Protein AF-A0A9D1S1L1-F1 (afdb_monomer_lite)

Structure (mmCIF, N/CA/C/O backbone):
data_AF-A0A9D1S1L1-F1
#
_entry.id   AF-A0A9D1S1L1-F1
#
loop_
_atom_site.group_PDB
_atom_site.id
_atom_site.type_symbol
_atom_site.label_atom_id
_atom_site.label_alt_id
_atom_site.label_comp_id
_atom_site.label_asym_id
_atom_site.label_entity_id
_atom_site.label_seq_id
_atom_site.pdbx_PDB_ins_code
_atom_site.Cartn_x
_atom_site.Cartn_y
_atom_site.Cartn_z
_atom_site.occupancy
_atom_site.B_iso_or_equiv
_atom_site.auth_seq_id
_atom_site.auth_comp_id
_atom_site.auth_asym_id
_atom_site.auth_atom_id
_atom_site.pdbx_PDB_model_num
ATOM 1 N N . GLY A 1 1 ? 20.702 5.866 18.363 1.00 36.03 1 GLY A N 1
ATOM 2 C CA . GLY A 1 1 ? 19.559 6.123 17.472 1.00 36.03 1 GLY A CA 1
ATOM 3 C C . GLY A 1 1 ? 19.193 4.809 16.840 1.00 36.03 1 GLY A C 1
ATOM 4 O O . GLY A 1 1 ? 20.077 4.187 16.270 1.00 36.03 1 GLY A O 1
ATOM 5 N N . PHE A 1 2 ? 17.969 4.333 17.044 1.00 31.28 2 PHE A N 1
ATOM 6 C CA . PHE A 1 2 ? 17.536 3.060 16.479 1.00 31.28 2 PHE A CA 1
ATOM 7 C C . PHE A 1 2 ? 17.442 3.214 14.963 1.00 31.28 2 PHE A C 1
ATOM 9 O O . PHE A 1 2 ? 16.679 4.035 14.458 1.00 31.28 2 PHE A O 1
ATOM 16 N N . LEU A 1 3 ? 18.288 2.476 14.250 1.00 39.28 3 LEU A N 1
ATOM 17 C CA . LEU A 1 3 ? 18.165 2.300 12.813 1.00 39.28 3 LEU A CA 1
ATOM 18 C C . LEU A 1 3 ? 16.763 1.719 12.552 1.00 39.28 3 LEU A C 1
ATOM 20 O O . LEU A 1 3 ? 16.352 0.787 13.244 1.00 39.28 3 LEU A O 1
ATOM 24 N N . LYS A 1 4 ? 16.011 2.278 11.594 1.00 47.41 4 LYS A N 1
ATOM 25 C CA . LYS A 1 4 ? 14.713 1.743 11.135 1.00 47.41 4 LYS A CA 1
ATOM 26 C C . LYS A 1 4 ? 14.939 0.452 10.317 1.00 47.41 4 LYS A C 1
ATOM 28 O O . LYS A 1 4 ? 14.603 0.389 9.139 1.00 47.41 4 LYS A O 1
ATOM 33 N N . THR A 1 5 ? 15.572 -0.555 10.916 1.00 51.59 5 THR A N 1
ATOM 34 C CA . THR A 1 5 ? 15.960 -1.832 10.280 1.00 51.59 5 THR A CA 1
ATOM 35 C C . THR A 1 5 ? 14.773 -2.758 10.030 1.00 51.59 5 THR A C 1
ATOM 37 O O . THR A 1 5 ? 14.900 -3.753 9.325 1.00 51.59 5 THR A O 1
ATOM 40 N N . ASP A 1 6 ? 13.599 -2.402 10.555 1.00 66.88 6 ASP A N 1
ATOM 41 C CA . ASP A 1 6 ? 12.330 -3.040 10.240 1.00 66.88 6 ASP A CA 1
ATOM 42 C C . ASP A 1 6 ? 11.278 -1.959 9.912 1.00 66.88 6 ASP A C 1
ATOM 44 O O . ASP A 1 6 ? 10.810 -1.250 10.811 1.00 66.88 6 ASP A O 1
ATOM 48 N N . PRO A 1 7 ? 10.899 -1.793 8.633 1.00 66.12 7 PRO A N 1
ATOM 49 C CA . PRO A 1 7 ? 9.951 -0.774 8.194 1.00 66.12 7 PRO A CA 1
ATOM 50 C C . PRO A 1 7 ? 8.541 -1.028 8.737 1.00 66.12 7 PRO A C 1
ATOM 52 O O . PRO A 1 7 ? 7.741 -0.100 8.801 1.00 66.12 7 PRO A O 1
ATOM 55 N N . VAL A 1 8 ? 8.238 -2.248 9.187 1.00 70.19 8 VAL A N 1
ATOM 56 C CA . VAL A 1 8 ? 6.973 -2.566 9.855 1.00 70.19 8 VAL A CA 1
ATOM 57 C C . VAL A 1 8 ? 6.973 -2.066 11.285 1.00 70.19 8 VAL A C 1
ATOM 59 O O . VAL A 1 8 ? 5.993 -1.463 11.712 1.00 70.19 8 VAL A O 1
ATOM 62 N N . ASN A 1 9 ? 8.074 -2.260 12.013 1.00 74.12 9 ASN A N 1
ATOM 63 C CA . ASN A 1 9 ? 8.219 -1.653 13.335 1.00 74.12 9 ASN A CA 1
ATOM 64 C C . ASN A 1 9 ? 8.231 -0.128 13.225 1.00 74.12 9 ASN A C 1
ATOM 66 O O . ASN A 1 9 ? 7.646 0.532 14.073 1.00 74.12 9 ASN A O 1
ATOM 70 N N . GLY A 1 10 ? 8.822 0.421 12.157 1.00 74.44 10 GLY A N 1
ATOM 71 C CA . GLY A 1 10 ? 8.715 1.840 11.818 1.00 74.44 10 GLY A CA 1
ATOM 72 C C . GLY A 1 10 ? 7.265 2.285 11.620 1.00 74.44 10 GLY A C 1
ATOM 73 O O . GLY A 1 10 ? 6.834 3.230 12.266 1.00 74.44 10 GLY A O 1
ATOM 74 N N . LEU A 1 11 ? 6.490 1.564 10.804 1.00 77.31 11 LEU A N 1
ATOM 75 C CA . LEU A 1 11 ? 5.070 1.849 10.585 1.00 77.31 11 LEU A CA 1
ATOM 76 C C . LEU A 1 11 ? 4.271 1.805 11.893 1.00 77.31 11 LEU A C 1
ATOM 78 O O . LEU A 1 11 ? 3.517 2.728 12.181 1.00 77.31 11 LEU A O 1
ATOM 82 N N . TYR A 1 12 ? 4.423 0.757 12.702 1.00 81.12 12 TYR A N 1
ATOM 83 C CA . TYR A 1 12 ? 3.717 0.681 13.980 1.00 81.12 12 TYR A CA 1
ATOM 84 C C . TYR A 1 12 ? 4.168 1.775 14.953 1.00 81.12 12 TYR A C 1
ATOM 86 O O . TYR A 1 12 ? 3.320 2.367 15.612 1.00 81.12 12 TYR A O 1
ATOM 94 N N . ALA A 1 13 ? 5.464 2.092 15.004 1.00 81.31 13 ALA A N 1
ATOM 95 C CA . ALA A 1 13 ? 5.982 3.186 15.820 1.00 81.31 13 ALA A CA 1
ATOM 96 C C . ALA A 1 13 ? 5.392 4.539 15.401 1.00 81.31 13 ALA A C 1
ATOM 98 O O . ALA A 1 13 ? 4.979 5.293 16.274 1.00 81.31 13 ALA A O 1
ATOM 99 N N . ASP A 1 14 ? 5.271 4.812 14.098 1.00 79.50 14 ASP A N 1
ATOM 100 C CA . ASP A 1 14 ? 4.675 6.051 13.586 1.00 79.50 14 ASP A CA 1
ATOM 101 C C . ASP A 1 14 ? 3.185 6.162 14.007 1.00 79.50 14 ASP A C 1
ATOM 103 O O . ASP A 1 14 ? 2.710 7.238 14.380 1.00 79.50 14 ASP A O 1
ATOM 107 N N . PHE A 1 15 ? 2.434 5.049 14.017 1.00 79.56 15 PHE A N 1
ATOM 108 C CA . PHE A 1 15 ? 1.044 5.026 14.504 1.00 79.56 15 PHE A CA 1
ATOM 109 C C . PHE A 1 15 ? 0.936 5.190 16.024 1.00 79.56 15 PHE A C 1
ATOM 111 O O . PHE A 1 15 ? 0.037 5.888 16.493 1.00 79.56 15 PHE A O 1
ATOM 118 N N . GLU A 1 16 ? 1.835 4.583 16.797 1.00 82.56 16 GLU A N 1
ATOM 119 C CA . GLU A 1 16 ? 1.869 4.762 18.251 1.00 82.56 16 GLU A CA 1
ATOM 120 C C . GLU A 1 16 ? 2.300 6.185 18.637 1.00 82.56 16 GLU A C 1
ATOM 122 O O . GLU A 1 16 ? 1.696 6.796 19.517 1.00 82.56 16 GLU A O 1
ATOM 127 N N . GLU A 1 17 ? 3.265 6.776 17.931 1.00 82.75 17 GLU A N 1
ATOM 128 C CA . GLU A 1 17 ? 3.648 8.177 18.110 1.00 82.75 17 GLU A CA 1
ATOM 129 C C . GLU A 1 17 ? 2.473 9.116 17.797 1.00 82.75 17 GLU A C 1
ATOM 131 O O . GLU A 1 17 ? 2.159 10.001 18.597 1.00 82.75 17 GLU A O 1
ATOM 136 N N . PHE A 1 18 ? 1.746 8.884 16.697 1.00 78.44 18 PHE A N 1
ATOM 137 C CA . PHE A 1 18 ? 0.531 9.639 16.377 1.00 78.44 18 PHE A CA 1
ATOM 138 C C . PHE A 1 18 ? -0.521 9.548 17.492 1.00 78.44 18 PHE A C 1
ATOM 140 O O . PHE A 1 18 ? -1.116 10.565 17.866 1.00 78.44 18 PHE A O 1
ATOM 147 N N . ARG A 1 19 ? -0.745 8.347 18.043 1.00 81.81 19 ARG A N 1
ATOM 148 C CA . ARG A 1 19 ? -1.674 8.126 19.163 1.00 81.81 19 ARG A CA 1
ATOM 149 C C . ARG A 1 19 ? -1.256 8.915 20.397 1.00 81.81 19 ARG A C 1
ATOM 151 O O . ARG A 1 19 ? -2.091 9.597 20.984 1.00 81.81 19 ARG A O 1
ATOM 158 N N . VAL A 1 20 ? 0.029 8.881 20.751 1.00 82.69 20 VAL A N 1
ATOM 159 C CA . VAL A 1 20 ? 0.580 9.626 21.894 1.00 82.69 20 VAL A CA 1
ATOM 160 C C . VAL A 1 20 ? 0.439 11.138 21.702 1.00 82.69 20 VAL A C 1
ATOM 162 O O . VAL A 1 20 ? 0.025 11.831 22.627 1.00 82.69 20 VAL A O 1
ATOM 165 N N . ILE A 1 21 ? 0.750 11.657 20.511 1.00 77.94 21 ILE A N 1
ATOM 166 C CA . ILE A 1 21 ? 0.731 13.101 20.231 1.00 77.94 21 ILE A CA 1
ATOM 167 C C . ILE A 1 21 ? -0.698 13.648 20.162 1.00 77.94 21 ILE A C 1
ATOM 169 O O . ILE A 1 21 ? -0.974 14.735 20.667 1.00 77.94 21 ILE A O 1
ATOM 173 N N . THR A 1 22 ? -1.608 12.931 19.503 1.00 77.00 22 THR A N 1
ATOM 174 C CA . THR A 1 22 ? -2.956 13.447 19.214 1.00 77.00 22 THR A CA 1
ATOM 175 C C . THR A 1 22 ? -4.011 13.003 20.220 1.00 77.00 22 THR A C 1
ATOM 177 O O . THR A 1 22 ? -5.107 13.566 20.231 1.00 77.00 22 THR A O 1
ATOM 180 N N . GLY A 1 23 ? -3.725 11.970 21.020 1.00 78.56 23 GLY A N 1
ATOM 181 C CA . GLY A 1 23 ? -4.708 11.284 21.860 1.00 78.56 23 GLY A CA 1
ATOM 182 C C . GLY A 1 23 ? -5.801 10.557 21.066 1.00 78.56 23 GLY A C 1
ATOM 183 O O . GLY A 1 23 ? -6.752 10.057 21.662 1.00 78.56 23 GLY A O 1
ATOM 184 N N . LYS A 1 24 ? -5.707 10.519 19.728 1.00 77.50 24 LYS A N 1
ATOM 185 C CA . LYS A 1 24 ? -6.678 9.852 18.860 1.00 77.50 24 LYS A CA 1
ATOM 186 C C . LYS A 1 24 ? -6.269 8.405 18.662 1.00 77.50 24 LYS A C 1
ATOM 188 O O . LYS A 1 24 ? -5.133 8.121 18.289 1.00 77.50 24 LYS A O 1
ATOM 193 N N . ASP A 1 25 ? -7.226 7.500 18.816 1.00 78.44 25 ASP A N 1
ATOM 194 C CA . ASP A 1 25 ? -7.036 6.117 18.406 1.00 78.44 25 ASP A CA 1
ATOM 195 C C . ASP A 1 25 ? -6.836 6.030 16.889 1.00 78.44 25 ASP A C 1
ATOM 197 O O . ASP A 1 25 ? -7.702 6.419 16.103 1.00 78.44 25 ASP A O 1
ATOM 201 N N . ALA A 1 26 ? -5.680 5.509 16.477 1.00 80.62 26 ALA A N 1
ATOM 202 C CA . ALA A 1 26 ? -5.374 5.202 15.090 1.00 80.62 26 ALA A CA 1
ATOM 203 C C . ALA A 1 26 ? -5.210 3.690 14.923 1.00 80.62 26 ALA A C 1
ATOM 205 O O . ALA A 1 26 ? -4.464 3.036 15.649 1.00 80.62 26 ALA A O 1
ATOM 206 N N . ILE A 1 27 ? -5.921 3.133 13.949 1.00 84.00 27 ILE A N 1
ATOM 207 C CA . ILE A 1 27 ? -5.836 1.731 13.563 1.00 84.00 27 ILE A CA 1
ATOM 208 C C . ILE A 1 27 ? -4.685 1.590 12.572 1.00 84.00 27 ILE A C 1
ATOM 210 O O . ILE A 1 27 ? -4.634 2.318 11.586 1.00 84.00 27 ILE A O 1
ATOM 214 N N . CYS A 1 28 ? -3.810 0.616 12.803 1.00 88.56 28 CYS A N 1
ATOM 215 C CA . CYS A 1 28 ? -2.928 0.036 11.797 1.00 88.56 28 CYS A CA 1
ATOM 216 C C . CYS A 1 28 ? -2.975 -1.480 11.976 1.00 88.56 28 CYS A C 1
ATOM 218 O O . CYS A 1 28 ? -2.512 -2.013 12.983 1.00 88.56 28 CYS A O 1
ATOM 220 N N . LYS A 1 29 ? -3.615 -2.181 11.040 1.00 90.25 29 LYS A N 1
ATOM 221 C CA . LYS A 1 29 ? -3.875 -3.620 11.156 1.00 90.25 29 LYS A CA 1
ATOM 222 C C . LYS A 1 29 ? -3.591 -4.315 9.835 1.00 90.25 29 LYS A C 1
ATOM 224 O O . LYS A 1 29 ? -4.163 -3.932 8.822 1.00 90.25 29 LYS A O 1
ATOM 229 N N . ARG A 1 30 ? -2.777 -5.374 9.851 1.00 92.56 30 ARG A N 1
ATOM 230 C CA . ARG A 1 30 ? -2.584 -6.250 8.683 1.00 92.56 30 ARG A CA 1
ATOM 231 C C . ARG A 1 30 ? -3.917 -6.893 8.283 1.00 92.56 30 ARG A C 1
ATOM 233 O O . ARG A 1 30 ? -4.630 -7.410 9.145 1.00 92.56 30 ARG A O 1
ATOM 240 N N . ILE A 1 31 ? -4.240 -6.861 6.995 1.00 95.12 31 ILE A N 1
ATOM 241 C CA . ILE A 1 31 ? -5.449 -7.473 6.427 1.00 95.12 31 ILE A CA 1
ATOM 242 C C . ILE A 1 31 ? -5.115 -8.192 5.121 1.00 95.12 31 ILE A C 1
ATOM 244 O O . ILE A 1 31 ? -4.090 -7.926 4.508 1.00 95.12 31 ILE A O 1
ATOM 248 N N . GLY A 1 32 ? -5.975 -9.100 4.673 1.00 94.50 32 GLY A N 1
ATOM 249 C CA . GLY A 1 32 ? -5.852 -9.750 3.376 1.00 94.50 32 GLY A CA 1
ATOM 250 C C . GLY A 1 32 ? -6.249 -8.843 2.209 1.00 94.50 32 GLY A C 1
ATOM 251 O O . GLY A 1 32 ? -7.005 -7.878 2.349 1.00 94.50 32 GLY A O 1
ATOM 252 N N . LYS A 1 33 ? -5.800 -9.210 1.001 1.00 92.56 33 LYS A N 1
ATOM 253 C CA . LYS A 1 33 ? -6.149 -8.518 -0.254 1.00 92.56 33 LYS A CA 1
ATOM 254 C C . LYS A 1 33 ? -7.660 -8.309 -0.412 1.00 92.56 33 LYS A C 1
ATOM 256 O O . LYS A 1 33 ? -8.097 -7.224 -0.795 1.00 92.56 33 LYS A O 1
ATOM 261 N N . TYR A 1 34 ? -8.444 -9.343 -0.116 1.00 93.06 34 TYR A N 1
ATOM 262 C CA . TYR A 1 34 ? -9.897 -9.365 -0.307 1.00 93.06 34 TYR A CA 1
ATOM 263 C C . TYR A 1 34 ? -10.688 -9.065 0.970 1.00 93.06 34 TYR A C 1
ATOM 265 O O . TYR A 1 34 ? -11.914 -9.047 0.925 1.00 93.06 34 TYR A O 1
ATOM 273 N N . ASP A 1 35 ? -10.008 -8.796 2.085 1.00 94.25 35 ASP A N 1
ATOM 274 C CA . ASP A 1 35 ? -10.684 -8.478 3.338 1.00 94.25 35 ASP A CA 1
ATOM 275 C C . ASP A 1 35 ? -11.357 -7.109 3.247 1.00 94.25 35 ASP A C 1
ATOM 277 O O . ASP A 1 35 ? -10.848 -6.172 2.616 1.00 94.25 35 ASP A O 1
ATOM 281 N N . VAL A 1 36 ? -12.504 -6.989 3.909 1.00 90.44 36 VAL A N 1
ATOM 282 C CA . VAL A 1 36 ? -13.194 -5.712 4.082 1.00 90.44 36 VAL A CA 1
ATOM 283 C C . VAL A 1 36 ? -12.465 -4.910 5.159 1.00 90.44 36 VAL A C 1
ATOM 285 O O . VAL A 1 36 ? -12.153 -5.425 6.235 1.00 90.44 36 VAL A O 1
ATOM 288 N N . CYS A 1 37 ? -12.178 -3.643 4.867 1.00 90.88 37 CYS A N 1
ATOM 289 C CA . CYS A 1 37 ? -11.608 -2.730 5.849 1.00 90.88 37 CYS A CA 1
ATOM 290 C C . CYS A 1 37 ? -12.593 -2.497 7.004 1.00 90.88 37 CYS A C 1
ATOM 292 O O . CYS A 1 37 ? -13.782 -2.309 6.744 1.00 90.88 37 CYS A O 1
ATOM 294 N N . PRO A 1 38 ? -12.118 -2.453 8.263 1.00 90.50 38 PRO A N 1
ATOM 295 C CA . PRO A 1 38 ? -12.907 -1.910 9.360 1.00 90.50 38 PRO A CA 1
ATOM 296 C C . PRO A 1 38 ? -13.485 -0.537 9.003 1.00 90.50 38 PRO A C 1
ATOM 298 O O . PRO A 1 38 ? -12.857 0.240 8.274 1.00 90.50 38 PRO A O 1
ATOM 301 N N . GLU A 1 39 ? -14.667 -0.236 9.532 1.00 86.44 39 GLU A N 1
ATOM 302 C CA . GLU A 1 39 ? -15.318 1.055 9.323 1.00 86.44 39 GLU A CA 1
ATOM 303 C C . GLU A 1 39 ? -14.377 2.215 9.689 1.00 86.44 39 GLU A C 1
ATOM 305 O O . GLU A 1 39 ? -13.627 2.147 10.664 1.00 86.44 39 GLU A O 1
ATOM 310 N N . GLY A 1 40 ? -14.373 3.263 8.862 1.00 85.44 40 GLY A N 1
ATOM 311 C CA . GLY A 1 40 ? -13.516 4.433 9.063 1.00 85.44 40 GLY A CA 1
ATOM 312 C C . GLY A 1 40 ? -12.034 4.228 8.723 1.00 85.44 40 GLY A C 1
ATOM 313 O O . GLY A 1 40 ? -11.233 5.103 9.039 1.00 85.44 40 GLY A O 1
ATOM 314 N N . THR A 1 41 ? -11.649 3.119 8.078 1.00 89.62 41 THR A N 1
ATOM 315 C CA . THR A 1 41 ? -10.264 2.863 7.634 1.00 89.62 41 THR A CA 1
ATOM 316 C C . THR A 1 41 ? -10.126 2.788 6.112 1.00 89.62 41 THR A C 1
ATOM 318 O O . THR A 1 41 ? -11.100 2.571 5.391 1.00 89.62 41 THR A O 1
ATOM 321 N N . TYR A 1 42 ? -8.900 2.950 5.607 1.00 91.00 42 TYR A N 1
ATOM 322 C CA . TYR A 1 42 ? -8.553 2.688 4.206 1.00 91.00 42 TYR A CA 1
ATOM 323 C C . TYR A 1 42 ? -7.605 1.498 4.085 1.00 91.00 42 TYR A C 1
ATOM 325 O O . TYR A 1 42 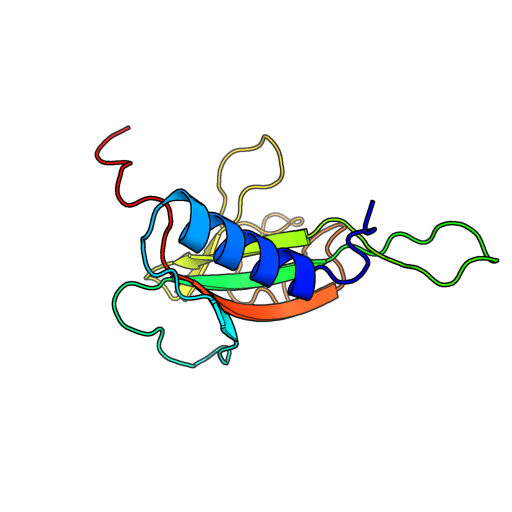? -6.761 1.284 4.957 1.00 91.00 42 TYR A O 1
ATOM 333 N N . LYS A 1 43 ? -7.705 0.763 2.970 1.00 94.31 43 LYS A N 1
ATOM 334 C CA . LYS A 1 43 ? -6.744 -0.284 2.619 1.00 94.31 43 LYS A CA 1
ATOM 335 C C . LYS A 1 43 ? -5.519 0.336 1.963 1.00 94.31 43 LYS A C 1
ATOM 337 O O . LYS A 1 43 ? -5.641 1.061 0.974 1.00 94.31 43 LYS A O 1
ATOM 342 N N . ILE A 1 44 ? -4.348 -0.005 2.480 1.00 94.44 44 ILE A N 1
ATOM 343 C CA . ILE A 1 44 ? -3.059 0.301 1.874 1.00 94.44 44 ILE A CA 1
ATOM 344 C C . ILE A 1 44 ? -2.284 -0.977 1.563 1.00 94.44 44 ILE A C 1
ATOM 346 O O . ILE A 1 44 ? -2.514 -2.014 2.180 1.00 94.44 44 ILE A O 1
ATOM 350 N N . ALA A 1 45 ? -1.354 -0.893 0.619 1.00 95.44 45 ALA A N 1
ATOM 351 C CA . ALA A 1 45 ? -0.322 -1.891 0.376 1.00 95.44 45 ALA A CA 1
ATOM 352 C C . ALA A 1 45 ? 1.048 -1.272 0.660 1.00 95.44 45 ALA A C 1
ATOM 354 O O . ALA A 1 45 ? 1.339 -0.175 0.179 1.00 95.44 45 ALA A O 1
ATOM 355 N N . LEU A 1 46 ? 1.877 -1.985 1.420 1.00 92.38 46 LEU A N 1
ATOM 356 C CA . LEU A 1 46 ? 3.233 -1.584 1.785 1.00 92.38 46 LEU A CA 1
ATOM 357 C C . LEU A 1 46 ? 4.244 -2.283 0.873 1.00 92.38 46 LEU A C 1
ATOM 359 O O . LEU A 1 46 ? 4.259 -3.511 0.777 1.00 92.38 46 LEU A O 1
ATOM 363 N N . CYS A 1 47 ? 5.096 -1.501 0.216 1.00 91.31 47 CYS A N 1
ATOM 364 C CA . CYS A 1 47 ? 6.193 -1.997 -0.611 1.00 91.31 47 CYS A CA 1
ATOM 365 C C . CYS A 1 47 ? 7.520 -1.398 -0.149 1.00 91.31 47 CYS A C 1
ATOM 367 O O . CYS A 1 47 ? 7.551 -0.270 0.330 1.00 91.31 47 CYS A O 1
ATOM 369 N N . LEU A 1 48 ? 8.614 -2.136 -0.303 1.00 86.69 48 LEU A N 1
ATOM 370 C CA . LEU A 1 48 ? 9.942 -1.750 0.166 1.00 86.69 48 LEU A CA 1
ATOM 371 C C . LEU A 1 48 ? 10.936 -1.812 -0.990 1.00 86.69 48 LEU A C 1
ATOM 373 O O . LEU A 1 48 ? 10.828 -2.656 -1.886 1.00 86.69 48 LEU A O 1
ATOM 377 N N . THR A 1 49 ? 11.925 -0.926 -0.965 1.00 82.44 49 THR A N 1
ATOM 378 C CA . THR A 1 49 ? 13.107 -1.074 -1.822 1.00 82.44 49 THR A CA 1
ATOM 379 C C . THR A 1 49 ? 14.021 -2.196 -1.303 1.00 82.44 49 THR A C 1
ATOM 381 O O . THR A 1 49 ? 13.754 -2.829 -0.284 1.00 82.44 49 THR A O 1
ATOM 384 N N . LEU A 1 50 ? 15.106 -2.490 -2.011 1.00 75.31 50 LEU A N 1
ATOM 385 C CA . LEU A 1 50 ? 16.231 -3.237 -1.450 1.00 75.31 50 LEU A CA 1
ATOM 386 C C . LEU A 1 50 ? 17.449 -2.330 -1.560 1.00 75.31 50 LEU A C 1
ATOM 388 O O . LEU A 1 50 ? 17.861 -2.003 -2.670 1.00 75.31 50 LEU A O 1
ATOM 392 N N . ILE A 1 51 ? 18.026 -1.920 -0.432 1.00 63.84 51 ILE A N 1
ATOM 393 C CA . ILE A 1 51 ? 19.350 -1.296 -0.439 1.00 63.84 51 ILE A CA 1
ATOM 394 C C . ILE A 1 51 ? 20.352 -2.405 -0.139 1.00 63.84 51 ILE A C 1
ATOM 396 O O . ILE A 1 51 ? 20.421 -2.903 0.982 1.00 63.84 51 ILE A O 1
ATOM 400 N N . GLN A 1 52 ? 21.113 -2.810 -1.155 1.00 53.09 52 GLN A N 1
ATOM 401 C CA . GLN A 1 52 ? 22.383 -3.489 -0.927 1.00 53.09 52 GLN A CA 1
ATOM 402 C C . GLN A 1 52 ? 23.403 -2.398 -0.605 1.00 53.09 52 GLN A C 1
ATOM 404 O O . GLN A 1 52 ? 23.829 -1.676 -1.503 1.00 53.09 52 GLN A O 1
ATOM 409 N N . GLN A 1 53 ? 23.772 -2.242 0.664 1.00 48.56 53 GLN A N 1
ATOM 410 C CA . GLN A 1 53 ? 25.087 -1.690 0.964 1.00 48.56 53 GLN A CA 1
ATOM 411 C C . GLN A 1 53 ? 26.036 -2.855 1.183 1.00 48.56 53 GLN A C 1
ATOM 413 O O . GLN A 1 53 ? 25.736 -3.771 1.938 1.00 48.56 53 GLN A O 1
ATOM 418 N N . ASP A 1 54 ? 27.110 -2.800 0.406 1.00 50.09 54 ASP A N 1
ATOM 419 C CA . ASP A 1 54 ? 28.371 -3.525 0.465 1.00 50.09 54 ASP A CA 1
ATOM 420 C C . ASP A 1 54 ? 28.484 -4.750 1.402 1.00 50.09 54 ASP A C 1
ATOM 422 O O . ASP A 1 54 ? 28.216 -4.720 2.600 1.00 50.09 54 ASP A O 1
ATOM 426 N N . THR A 1 55 ? 28.984 -5.818 0.788 1.00 53.38 55 THR A N 1
ATOM 427 C CA . THR A 1 55 ? 29.182 -7.233 1.143 1.00 53.38 55 THR A CA 1
ATOM 428 C C . THR A 1 55 ? 29.662 -7.650 2.553 1.00 53.38 55 THR A C 1
ATOM 430 O O . THR A 1 55 ? 30.059 -8.804 2.719 1.00 53.38 55 THR A O 1
ATOM 433 N N . PHE A 1 56 ? 29.585 -6.820 3.600 1.00 62.31 56 PHE A N 1
ATOM 434 C CA . PHE A 1 56 ? 30.103 -7.175 4.931 1.00 62.31 56 PHE A CA 1
ATOM 435 C C . PHE A 1 56 ? 29.201 -6.877 6.145 1.00 62.31 56 PHE A C 1
ATOM 437 O O . PHE A 1 56 ? 29.425 -7.470 7.200 1.00 62.31 56 PHE A O 1
ATOM 444 N N . LEU A 1 57 ? 28.149 -6.054 6.040 1.00 49.81 57 LEU A N 1
ATOM 445 C CA . LEU A 1 57 ? 27.224 -5.802 7.160 1.00 49.81 57 LEU A CA 1
ATOM 446 C C . LEU A 1 57 ? 25.782 -6.130 6.751 1.00 49.81 57 LEU A C 1
ATOM 448 O O . LEU A 1 57 ? 25.199 -5.509 5.871 1.00 49.81 57 LEU A O 1
ATOM 452 N N . ARG A 1 58 ? 25.218 -7.169 7.373 1.00 51.16 58 ARG A N 1
ATOM 453 C CA . ARG A 1 58 ? 23.930 -7.793 7.025 1.00 51.16 58 ARG A CA 1
ATOM 454 C C . ARG A 1 58 ? 22.721 -6.999 7.535 1.00 51.16 58 ARG A C 1
ATOM 456 O O . ARG A 1 58 ? 21.857 -7.606 8.156 1.00 51.16 58 ARG A O 1
ATOM 463 N N . GLU A 1 59 ? 22.628 -5.693 7.294 1.00 51.16 59 GLU A N 1
ATOM 464 C CA . GLU A 1 59 ? 21.409 -4.943 7.636 1.00 51.16 59 GLU A CA 1
ATOM 465 C C . GLU A 1 59 ? 20.914 -4.079 6.472 1.00 51.16 59 GLU A C 1
ATOM 467 O O . GLU A 1 59 ? 21.549 -3.127 6.028 1.00 51.16 59 GLU A O 1
ATOM 472 N N . MET A 1 60 ? 19.759 -4.505 5.959 1.00 56.50 60 MET A N 1
ATOM 473 C CA . MET A 1 60 ? 19.074 -4.050 4.759 1.00 56.50 60 MET A CA 1
ATOM 474 C C . MET A 1 60 ? 17.762 -3.389 5.178 1.00 56.50 60 MET A C 1
ATOM 476 O O . MET A 1 60 ? 16.874 -4.111 5.608 1.00 56.50 60 MET A O 1
ATOM 480 N N . THR A 1 61 ? 17.607 -2.080 4.991 1.00 57.06 61 THR A N 1
ATOM 481 C CA . THR A 1 61 ? 16.335 -1.442 4.587 1.00 57.06 61 THR A CA 1
ATOM 482 C C . THR A 1 61 ? 16.630 -0.005 4.156 1.00 57.06 61 THR A C 1
ATOM 484 O O . THR A 1 61 ? 17.364 0.707 4.827 1.00 57.06 61 THR A O 1
ATOM 487 N N . ALA A 1 62 ? 16.277 0.484 2.972 1.00 67.25 62 ALA A N 1
ATOM 488 C CA . ALA A 1 62 ? 15.112 0.359 2.107 1.00 67.25 62 ALA A CA 1
ATOM 489 C C . ALA A 1 62 ? 13.952 1.280 2.483 1.00 67.25 62 ALA A C 1
ATOM 491 O O . ALA A 1 62 ? 13.182 0.993 3.394 1.00 67.25 62 ALA A O 1
ATOM 492 N N . ASP A 1 63 ? 13.829 2.362 1.715 1.00 77.12 63 ASP A N 1
ATOM 493 C CA . ASP A 1 63 ? 12.660 3.235 1.694 1.00 77.12 63 ASP A CA 1
ATOM 494 C C . ASP A 1 63 ? 11.372 2.419 1.498 1.00 77.12 63 ASP A C 1
ATOM 496 O O . ASP A 1 63 ? 11.370 1.418 0.764 1.00 77.12 63 ASP A O 1
ATOM 500 N N . TYR A 1 64 ? 10.302 2.847 2.162 1.00 82.44 64 TYR A N 1
ATOM 501 C CA . TYR A 1 64 ? 8.989 2.224 2.088 1.00 82.44 64 TYR A CA 1
ATOM 502 C C . TYR A 1 64 ? 8.026 3.094 1.285 1.00 82.44 64 TYR A C 1
ATOM 504 O O . TYR A 1 64 ? 8.104 4.316 1.287 1.00 82.44 64 TYR A O 1
ATOM 512 N N . HIS A 1 65 ? 7.074 2.457 0.613 1.00 90.25 65 HIS A N 1
ATOM 513 C CA . HIS A 1 65 ? 6.117 3.134 -0.250 1.00 90.25 65 HIS A CA 1
ATOM 514 C C . HIS A 1 65 ? 4.724 2.560 -0.078 1.00 90.25 65 HIS A C 1
ATOM 516 O O . HIS A 1 65 ? 4.532 1.340 -0.097 1.00 90.25 65 HIS A O 1
ATOM 522 N N . PHE A 1 66 ? 3.749 3.455 0.056 1.00 92.00 66 PHE A N 1
ATOM 523 C CA . PHE A 1 66 ? 2.348 3.093 0.201 1.00 92.00 66 PHE A CA 1
ATOM 524 C C . PHE A 1 66 ? 1.584 3.262 -1.108 1.00 92.00 66 PHE A C 1
ATOM 526 O O . PHE A 1 66 ? 1.710 4.265 -1.813 1.00 92.00 66 PHE A O 1
ATOM 533 N N . TYR A 1 67 ? 0.718 2.293 -1.372 1.00 95.69 67 TYR A N 1
ATOM 534 C CA . TYR A 1 67 ? -0.380 2.403 -2.326 1.00 95.69 67 TYR A CA 1
ATOM 535 C C . TYR A 1 67 ? -1.684 2.385 -1.539 1.00 95.69 67 TYR A C 1
ATOM 537 O O . TYR A 1 67 ? -1.779 1.659 -0.554 1.00 95.69 67 TYR A O 1
ATOM 545 N N . ARG A 1 68 ? -2.696 3.134 -1.971 1.00 95.44 68 ARG A N 1
ATOM 546 C CA . ARG A 1 68 ? -4.033 3.146 -1.361 1.00 95.44 68 ARG A CA 1
ATOM 547 C C . ARG A 1 68 ? -5.052 2.591 -2.344 1.00 95.44 68 ARG A C 1
ATOM 549 O O . ARG A 1 68 ? -5.030 2.979 -3.509 1.00 95.44 68 ARG A O 1
ATOM 556 N N . GLN A 1 69 ? -5.941 1.722 -1.869 1.00 95.25 69 GLN A N 1
ATOM 557 C CA . GLN A 1 69 ? -7.060 1.240 -2.674 1.00 95.25 69 GLN A CA 1
ATOM 558 C C . GLN A 1 69 ? -8.137 2.328 -2.777 1.00 95.25 69 GLN A C 1
ATOM 560 O O . GLN A 1 69 ? -8.501 2.947 -1.772 1.00 95.25 69 GLN A O 1
ATOM 565 N N . ASP A 1 70 ? -8.633 2.569 -3.984 1.00 89.38 70 ASP A N 1
ATOM 566 C CA . ASP A 1 70 ? -9.769 3.445 -4.242 1.00 89.38 70 ASP A CA 1
ATOM 567 C C . ASP A 1 70 ? -11.114 2.711 -4.063 1.00 89.38 70 ASP A C 1
ATOM 569 O O . ASP A 1 70 ? -11.171 1.511 -3.785 1.00 89.38 70 ASP A O 1
ATOM 573 N N . GLN A 1 71 ? -12.223 3.442 -4.208 1.00 86.25 71 GLN A N 1
ATOM 574 C CA . GLN A 1 71 ? -13.574 2.869 -4.106 1.00 86.25 71 GLN A CA 1
ATOM 575 C C . GLN A 1 71 ? -13.918 1.923 -5.269 1.00 86.25 71 GLN A C 1
ATOM 577 O O . GLN A 1 71 ? -14.796 1.076 -5.129 1.00 86.25 71 GLN A O 1
ATOM 582 N N . SER A 1 72 ? -13.223 2.054 -6.400 1.00 85.88 72 SER A N 1
ATOM 583 C CA . SER A 1 72 ? -13.389 1.217 -7.592 1.00 85.88 72 SER A CA 1
ATOM 584 C C . SER A 1 72 ? -12.612 -0.104 -7.494 1.00 85.88 72 SER A C 1
ATOM 586 O O . SER A 1 72 ? -12.766 -0.974 -8.348 1.00 85.88 72 SER A O 1
ATOM 588 N N . GLY A 1 73 ? -11.781 -0.269 -6.459 1.00 87.75 73 GLY A N 1
ATOM 589 C CA . GLY A 1 73 ? -10.923 -1.429 -6.236 1.00 87.75 73 GLY A CA 1
ATOM 590 C C . GLY A 1 73 ? -9.536 -1.338 -6.885 1.00 87.75 73 GLY A C 1
ATOM 591 O O . GLY A 1 73 ? -8.721 -2.235 -6.643 1.00 87.75 73 GLY A O 1
ATOM 592 N N . ASN A 1 74 ? -9.254 -0.275 -7.646 1.00 93.62 74 ASN A N 1
ATOM 593 C CA . ASN A 1 74 ? -7.927 0.030 -8.181 1.00 93.62 74 ASN A CA 1
ATOM 594 C C . ASN A 1 74 ? -7.055 0.687 -7.105 1.00 93.62 74 ASN A C 1
ATOM 596 O O . ASN A 1 74 ? -7.492 0.946 -5.983 1.00 93.62 74 ASN A O 1
ATOM 600 N N . TRP A 1 75 ? -5.787 0.923 -7.431 1.00 97.44 75 TRP A N 1
ATOM 601 C CA . TRP A 1 75 ? -4.807 1.445 -6.489 1.00 97.44 75 TRP A CA 1
ATOM 602 C C . TRP A 1 75 ? -4.147 2.706 -7.018 1.00 97.44 75 TRP A C 1
ATOM 604 O O . TRP A 1 75 ? -3.766 2.777 -8.182 1.00 97.44 75 TRP A O 1
ATOM 614 N N . SER A 1 76 ? -3.945 3.674 -6.131 1.00 96.31 76 SER A N 1
ATOM 615 C CA . SER A 1 76 ? -3.208 4.899 -6.432 1.00 96.31 76 SER A CA 1
ATOM 616 C C . SER A 1 76 ? -2.020 5.077 -5.497 1.00 96.31 76 SER A C 1
ATOM 618 O O . SER A 1 76 ? -2.004 4.575 -4.369 1.00 96.31 76 SER A O 1
ATOM 620 N N . HIS A 1 77 ? -1.025 5.827 -5.957 1.00 95.12 77 HIS A N 1
ATOM 621 C CA . HIS A 1 77 ? 0.151 6.184 -5.179 1.00 95.12 77 HIS A CA 1
ATOM 622 C C . HIS A 1 77 ? 0.689 7.569 -5.550 1.00 95.12 77 HIS A C 1
ATOM 624 O O . HIS A 1 77 ? 0.298 8.151 -6.560 1.00 95.12 77 HIS A O 1
ATOM 630 N N .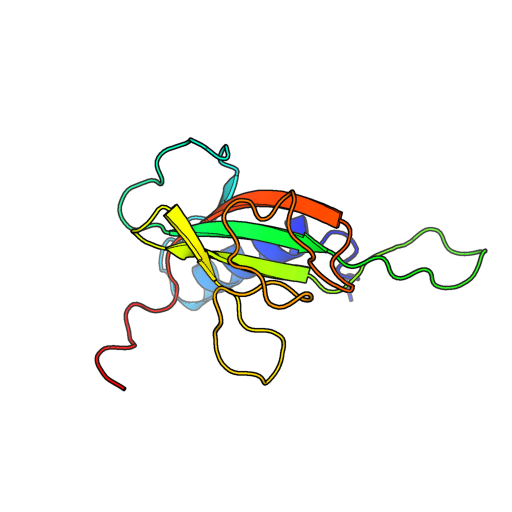 LYS A 1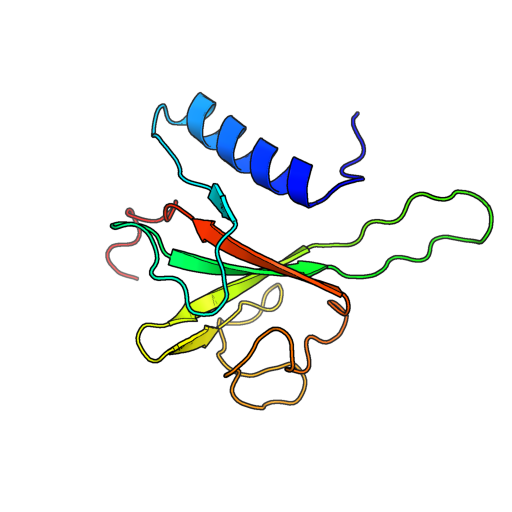 78 ? 1.577 8.113 -4.711 1.00 93.50 78 LYS A N 1
ATOM 631 C CA . LYS A 1 78 ? 2.268 9.387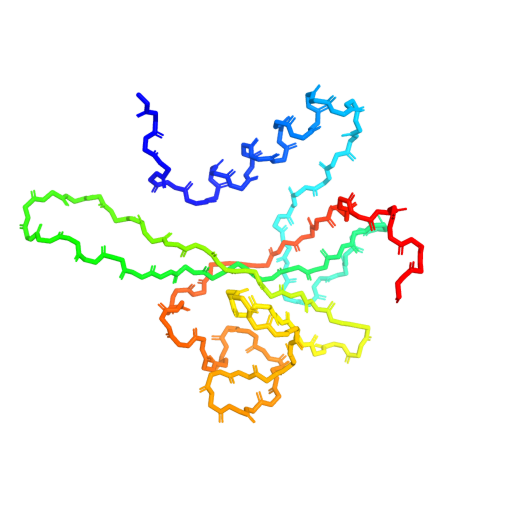 -4.950 1.00 93.50 78 LYS A CA 1
ATOM 632 C C . LYS A 1 78 ? 3.777 9.139 -5.063 1.00 93.50 78 LYS A C 1
ATOM 634 O O . LYS A 1 78 ? 4.439 9.051 -4.031 1.00 93.50 78 LYS A O 1
ATOM 639 N N . PRO A 1 79 ? 4.332 8.985 -6.276 1.00 87.50 79 PRO A N 1
ATOM 640 C CA . PRO A 1 79 ? 5.768 8.784 -6.462 1.00 87.50 79 PRO A CA 1
ATOM 641 C C . PRO A 1 79 ? 6.562 10.044 -6.083 1.00 87.50 79 PRO A C 1
ATOM 643 O O . PRO A 1 79 ? 6.666 10.995 -6.862 1.00 87.50 79 PRO A O 1
ATOM 646 N N . GLY A 1 80 ? 7.112 10.077 -4.870 1.00 83.75 80 GLY A N 1
ATOM 647 C CA . GLY A 1 80 ? 7.915 11.197 -4.374 1.00 83.75 80 GLY A CA 1
ATOM 648 C C . GLY A 1 80 ? 7.200 12.549 -4.506 1.00 83.75 80 GLY A C 1
ATOM 649 O O . GLY A 1 80 ? 6.126 12.763 -3.942 1.00 83.75 80 GLY A O 1
ATOM 650 N N . LEU A 1 81 ? 7.792 13.471 -5.273 1.00 86.19 81 LEU A N 1
ATOM 651 C CA . LEU A 1 81 ? 7.272 14.833 -5.473 1.00 86.19 81 LEU A CA 1
ATOM 652 C C . LEU A 1 81 ? 6.225 14.956 -6.594 1.00 86.19 81 LEU A C 1
ATOM 654 O O . LEU A 1 81 ? 5.708 16.047 -6.827 1.00 86.19 81 LEU A O 1
ATOM 658 N N . THR A 1 82 ? 5.892 13.871 -7.292 1.00 88.44 82 THR A N 1
ATOM 659 C CA . THR A 1 82 ? 4.933 13.909 -8.408 1.00 88.44 82 THR A CA 1
ATOM 660 C C . THR A 1 82 ? 3.477 13.929 -7.925 1.00 88.44 82 THR A C 1
ATOM 662 O O . THR A 1 82 ? 3.190 13.789 -6.729 1.00 88.44 82 THR A O 1
ATOM 665 N N . ALA A 1 83 ? 2.531 14.173 -8.836 1.00 92.00 83 ALA A N 1
ATOM 666 C CA . ALA A 1 83 ? 1.104 14.096 -8.528 1.00 92.00 83 ALA A CA 1
ATOM 667 C C . ALA A 1 83 ? 0.685 12.660 -8.157 1.00 92.00 83 ALA A C 1
ATOM 669 O O . ALA A 1 83 ? 1.364 11.693 -8.495 1.00 92.00 83 ALA A O 1
ATOM 670 N N . VAL A 1 84 ? -0.442 12.527 -7.452 1.00 93.81 84 VAL A N 1
ATOM 671 C CA . VAL A 1 84 ? -1.058 11.212 -7.223 1.00 93.81 84 VAL A CA 1
ATOM 672 C C . VAL A 1 84 ? -1.458 10.615 -8.574 1.00 93.81 84 VAL A C 1
ATOM 674 O O . VAL A 1 84 ? -2.000 11.321 -9.422 1.00 93.81 84 VAL A O 1
ATOM 677 N N . THR A 1 85 ? -1.201 9.326 -8.767 1.00 95.38 85 THR A N 1
ATOM 678 C CA . THR A 1 85 ? -1.547 8.589 -9.988 1.00 95.38 85 THR A CA 1
ATOM 679 C C . THR A 1 85 ? -2.020 7.176 -9.654 1.00 95.38 85 THR A C 1
ATOM 681 O O . THR A 1 85 ? -1.655 6.620 -8.619 1.00 95.38 85 THR A O 1
ATOM 684 N N . ASP A 1 86 ? -2.851 6.604 -10.519 1.00 96.88 86 ASP A N 1
ATOM 685 C CA . ASP A 1 86 ? -3.282 5.202 -10.535 1.00 96.88 86 ASP A CA 1
ATOM 686 C C . ASP A 1 86 ? -2.460 4.338 -11.510 1.00 96.88 86 ASP A C 1
ATOM 688 O O . ASP A 1 86 ? -2.764 3.159 -11.715 1.00 96.88 86 ASP A O 1
ATOM 692 N N . LEU A 1 87 ? -1.415 4.919 -12.109 1.00 97.31 87 LEU A N 1
ATOM 693 C CA . LEU A 1 87 ? -0.523 4.256 -13.049 1.00 97.31 87 LEU A CA 1
ATOM 694 C C . LEU A 1 87 ? 0.733 3.733 -12.351 1.00 97.31 87 LEU A C 1
ATOM 696 O O . LEU A 1 87 ? 1.310 4.395 -11.496 1.00 97.31 87 LEU A O 1
ATOM 700 N N . ASP A 1 88 ? 1.187 2.553 -12.759 1.00 97.25 88 ASP A N 1
ATOM 701 C CA . ASP A 1 88 ? 2.439 1.956 -12.313 1.00 97.25 88 ASP A CA 1
ATOM 702 C C . ASP A 1 88 ? 3.665 2.602 -12.992 1.00 97.25 88 ASP A C 1
ATOM 704 O O . ASP A 1 88 ? 3.550 3.475 -13.855 1.00 97.25 88 ASP A O 1
ATOM 708 N N . SER A 1 89 ? 4.875 2.153 -12.644 1.00 95.88 89 SER A N 1
ATOM 709 C CA . SER A 1 89 ? 6.125 2.684 -13.223 1.00 95.88 89 SER A CA 1
ATOM 710 C C . SER A 1 89 ? 6.303 2.382 -14.722 1.00 95.88 89 SER A C 1
ATOM 712 O O . SER A 1 89 ? 7.261 2.847 -15.335 1.00 95.88 89 SER A O 1
ATOM 714 N N . SER A 1 90 ? 5.397 1.611 -15.327 1.00 96.94 90 SER A N 1
ATOM 715 C CA . SER A 1 90 ? 5.297 1.376 -16.770 1.00 96.94 90 SER A CA 1
ATOM 716 C C . SER A 1 90 ? 4.111 2.099 -17.419 1.00 96.94 90 SER A C 1
ATOM 718 O O . SER A 1 90 ? 3.844 1.867 -18.598 1.00 96.94 90 SER A O 1
ATOM 720 N N . GLY A 1 91 ? 3.403 2.964 -16.687 1.00 96.69 91 GLY A N 1
ATOM 721 C CA . GLY A 1 91 ? 2.261 3.723 -17.191 1.00 96.69 91 GLY A CA 1
ATOM 722 C C . GLY A 1 91 ? 0.971 2.909 -17.315 1.00 96.69 91 GLY A C 1
ATOM 723 O O . GLY A 1 91 ? 0.112 3.268 -18.119 1.00 96.69 91 GLY A O 1
ATOM 724 N N . LYS A 1 92 ? 0.826 1.798 -16.577 1.00 97.69 92 LYS A N 1
ATOM 725 C CA . LYS A 1 92 ? -0.368 0.935 -16.624 1.00 97.69 92 LYS A CA 1
ATOM 726 C C . LYS A 1 92 ? -1.233 1.085 -15.370 1.00 97.69 92 LYS A C 1
ATOM 728 O O . LYS A 1 92 ? -0.667 1.155 -14.284 1.00 97.69 92 LYS A O 1
ATOM 733 N N . PRO A 1 93 ? -2.574 1.038 -15.478 1.00 97.56 93 PRO A N 1
ATOM 734 C CA . PRO A 1 93 ? -3.453 1.058 -14.311 1.00 97.56 93 PRO A CA 1
ATOM 735 C C . PRO A 1 93 ? -3.136 -0.057 -13.306 1.00 97.56 93 PRO A C 1
ATOM 737 O O . PRO A 1 93 ? -2.916 -1.213 -13.688 1.00 97.56 93 PRO A O 1
ATOM 740 N N . ILE A 1 94 ? -3.152 0.274 -12.016 1.00 98.06 94 ILE A N 1
ATOM 741 C CA . ILE A 1 94 ? -2.809 -0.662 -10.942 1.00 98.06 94 ILE A CA 1
ATOM 742 C C . ILE A 1 94 ? -4.074 -1.343 -10.401 1.00 98.06 94 ILE A C 1
ATOM 744 O O . ILE A 1 94 ? -4.805 -0.783 -9.588 1.00 98.06 94 ILE A O 1
ATOM 748 N N . SER A 1 95 ? -4.296 -2.600 -10.789 1.00 95.94 95 SER A N 1
ATOM 749 C CA . SER A 1 95 ? -5.358 -3.459 -10.223 1.00 95.94 95 SER A CA 1
ATOM 750 C C . SER A 1 95 ? -4.865 -4.390 -9.104 1.00 95.94 95 SER A C 1
ATOM 752 O O . SER A 1 95 ? -5.646 -4.864 -8.277 1.00 95.94 95 SER A O 1
ATOM 754 N N . ASP A 1 96 ? -3.558 -4.662 -9.054 1.00 95.94 96 ASP A N 1
ATOM 755 C CA . ASP A 1 96 ? -2.924 -5.504 -8.038 1.00 95.94 96 ASP A CA 1
ATOM 756 C C . ASP A 1 96 ? -1.509 -4.997 -7.752 1.00 95.94 96 ASP A C 1
ATOM 758 O O . ASP A 1 96 ? -0.591 -5.187 -8.555 1.00 95.94 96 ASP A O 1
ATOM 762 N N . VAL A 1 97 ? -1.329 -4.371 -6.587 1.00 97.06 97 VAL A N 1
ATOM 763 C CA . VAL A 1 97 ? -0.038 -3.807 -6.172 1.00 97.06 97 VAL A CA 1
ATOM 764 C C . VAL A 1 97 ? 1.040 -4.878 -6.099 1.00 97.06 97 VAL A C 1
ATOM 766 O O . VAL A 1 97 ? 2.177 -4.587 -6.446 1.00 97.06 97 VAL A O 1
ATOM 769 N N . ASN A 1 98 ? 0.713 -6.123 -5.724 1.00 95.88 98 ASN A N 1
ATOM 770 C CA . ASN A 1 98 ? 1.696 -7.208 -5.639 1.00 95.88 98 ASN A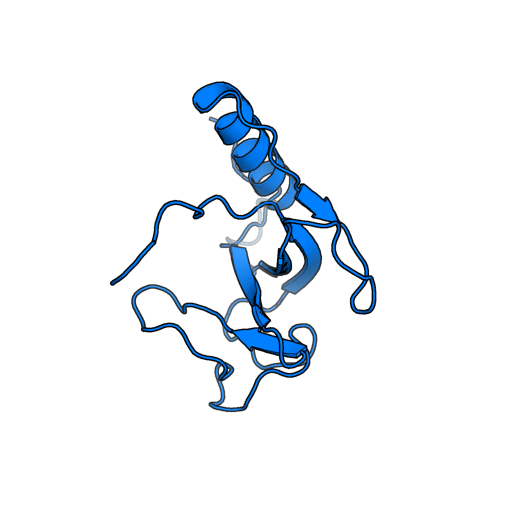 CA 1
ATOM 771 C C . ASN A 1 98 ? 2.246 -7.607 -7.026 1.00 95.88 98 ASN A C 1
ATOM 773 O O . ASN A 1 98 ? 3.339 -8.164 -7.122 1.00 95.88 98 ASN A O 1
ATOM 777 N N . LYS A 1 99 ? 1.541 -7.269 -8.112 1.00 96.62 99 LYS A N 1
ATOM 778 C CA . LYS A 1 99 ? 1.891 -7.687 -9.478 1.00 96.62 99 LYS A CA 1
ATOM 779 C C . LYS A 1 99 ? 2.277 -6.545 -10.422 1.00 96.62 99 LYS A C 1
ATOM 781 O O . LYS A 1 99 ? 2.779 -6.833 -11.506 1.00 96.62 99 LYS A O 1
ATOM 786 N N . CYS A 1 100 ? 2.021 -5.287 -10.066 1.00 96.50 100 CYS A N 1
ATOM 787 C CA . CYS A 1 100 ? 2.336 -4.144 -10.927 1.00 96.50 100 CYS A CA 1
ATOM 788 C C . CYS A 1 100 ? 3.836 -3.811 -10.949 1.00 96.50 100 CYS A C 1
ATOM 790 O O . CYS A 1 100 ? 4.610 -4.280 -10.108 1.00 96.50 100 CYS A O 1
ATOM 792 N N . ASN A 1 101 ? 4.257 -2.976 -11.906 1.00 97.06 101 ASN A N 1
ATOM 793 C CA . ASN A 1 101 ? 5.620 -2.461 -11.917 1.00 97.06 101 ASN A CA 1
ATOM 794 C C . ASN A 1 101 ? 5.782 -1.339 -10.879 1.00 97.06 101 ASN A C 1
ATOM 796 O O . ASN A 1 101 ? 5.394 -0.194 -11.106 1.00 97.06 101 ASN A O 1
ATOM 800 N N . ARG A 1 102 ? 6.405 -1.664 -9.745 1.00 94.31 102 ARG A N 1
ATOM 801 C CA . ARG A 1 102 ? 6.636 -0.739 -8.624 1.00 94.31 102 ARG A CA 1
ATOM 802 C C . ARG A 1 102 ? 7.963 0.032 -8.710 1.00 94.31 102 ARG A C 1
ATOM 804 O O . ARG A 1 102 ? 8.343 0.693 -7.744 1.00 94.31 102 ARG A O 1
ATOM 811 N N . GLY A 1 103 ? 8.699 -0.086 -9.817 1.00 92.31 103 GLY A N 1
ATOM 812 C CA . GLY A 1 103 ? 10.024 0.514 -9.957 1.00 92.31 103 GLY A CA 1
ATOM 813 C C . GLY A 1 103 ? 11.015 -0.058 -8.940 1.00 92.31 103 GLY A C 1
ATOM 814 O O . GLY A 1 103 ? 11.192 -1.272 -8.850 1.00 92.31 103 GLY A O 1
ATOM 815 N N . SER A 1 104 ? 11.658 0.810 -8.158 1.00 89.19 104 SER A N 1
ATOM 816 C CA . SER A 1 104 ? 12.641 0.420 -7.137 1.00 89.19 104 SER A CA 1
ATOM 817 C C . SER A 1 104 ? 12.034 -0.284 -5.915 1.00 89.19 104 SER A C 1
ATOM 819 O O . SER A 1 104 ? 12.769 -0.952 -5.185 1.00 89.19 104 SER A O 1
ATOM 821 N N . TYR A 1 105 ? 10.717 -0.186 -5.687 1.00 89.94 105 TYR A N 1
ATOM 822 C CA . TYR A 1 105 ? 10.018 -0.819 -4.558 1.00 89.94 105 TYR A CA 1
ATOM 823 C C . TYR A 1 105 ? 9.687 -2.289 -4.858 1.00 89.94 105 TYR A C 1
ATOM 825 O O . TYR A 1 105 ? 8.530 -2.699 -5.003 1.00 89.94 105 TYR A O 1
ATOM 833 N N . VAL A 1 106 ? 10.738 -3.088 -5.024 1.00 87.69 106 VAL A N 1
ATOM 834 C CA . VAL A 1 106 ? 10.658 -4.457 -5.546 1.00 87.69 106 VAL A CA 1
ATOM 835 C C . VAL A 1 106 ? 10.043 -5.458 -4.566 1.00 87.69 106 VAL A C 1
ATOM 837 O O . VAL A 1 106 ? 9.447 -6.441 -5.009 1.00 87.69 106 VAL A O 1
ATOM 840 N N . VAL A 1 107 ? 10.096 -5.203 -3.257 1.00 88.38 107 VAL A N 1
ATOM 841 C CA . VAL A 1 107 ? 9.518 -6.090 -2.238 1.00 88.38 107 VAL A CA 1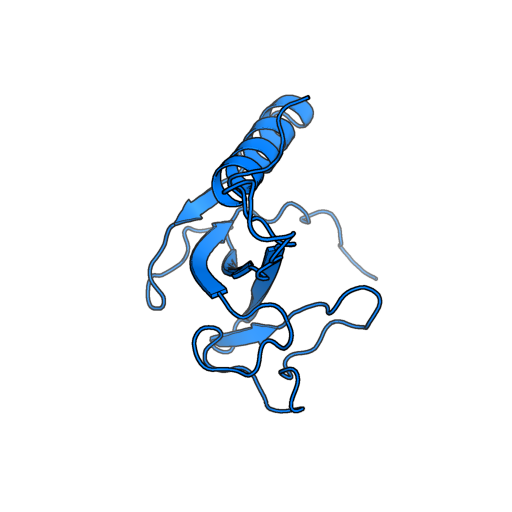
ATOM 842 C C . VAL A 1 107 ? 8.083 -5.670 -1.952 1.00 88.38 107 VAL A C 1
ATOM 844 O O . VAL A 1 107 ? 7.846 -4.599 -1.405 1.00 88.38 107 VAL A O 1
ATOM 847 N N . PHE A 1 108 ? 7.118 -6.521 -2.287 1.00 91.75 108 PHE A N 1
ATOM 848 C CA . PHE A 1 108 ? 5.766 -6.400 -1.744 1.00 91.75 108 PHE A CA 1
ATOM 849 C C . PHE A 1 108 ? 5.755 -6.983 -0.330 1.00 91.75 108 PHE A C 1
ATOM 851 O O . PHE A 1 108 ? 6.183 -8.123 -0.147 1.00 91.75 108 PHE A O 1
ATOM 858 N N . TYR A 1 109 ? 5.287 -6.214 0.653 1.00 89.75 109 TYR A N 1
ATOM 859 C CA . TYR A 1 109 ? 5.267 -6.655 2.042 1.00 89.75 109 TYR A CA 1
ATOM 860 C C . TYR A 1 109 ? 3.900 -7.228 2.433 1.00 89.75 109 TYR A C 1
ATOM 862 O O . TYR A 1 109 ? 3.762 -8.442 2.557 1.00 89.75 109 TYR A O 1
ATOM 870 N N . ASP A 1 110 ? 2.886 -6.375 2.612 1.00 92.75 110 ASP A N 1
ATOM 871 C CA . ASP A 1 110 ? 1.506 -6.810 2.861 1.00 92.75 110 ASP A CA 1
ATOM 872 C C . ASP A 1 110 ? 0.496 -5.661 2.707 1.00 92.75 110 ASP A C 1
ATOM 874 O O . ASP A 1 110 ? 0.866 -4.506 2.463 1.00 92.75 110 ASP A O 1
ATOM 878 N N . TYR A 1 111 ? -0.784 -5.984 2.884 1.00 95.00 111 TYR A N 1
ATOM 879 C CA . TYR A 1 111 ? -1.880 -5.039 2.998 1.00 95.00 111 TYR A CA 1
ATOM 880 C C . TYR A 1 111 ? -2.204 -4.700 4.456 1.00 95.00 111 TYR A C 1
ATOM 882 O O . TYR A 1 111 ? -2.125 -5.536 5.360 1.00 95.00 111 TYR A O 1
ATOM 890 N N . TYR A 1 112 ? -2.632 -3.459 4.675 1.00 93.94 112 TYR A N 1
ATOM 891 C CA . TYR A 1 112 ? -3.030 -2.953 5.984 1.00 93.94 112 TYR A CA 1
ATOM 892 C C . TYR A 1 112 ? -4.307 -2.121 5.879 1.00 93.94 112 TYR A C 1
ATOM 894 O O . TYR A 1 112 ? -4.510 -1.398 4.908 1.00 93.94 112 TYR A O 1
ATOM 902 N N . ALA A 1 113 ? -5.158 -2.201 6.896 1.00 93.25 113 ALA A N 1
ATOM 903 C CA . ALA A 1 113 ? -6.182 -1.210 7.178 1.00 93.25 113 ALA A CA 1
ATOM 904 C C . ALA A 1 113 ? -5.579 -0.130 8.073 1.00 93.25 113 ALA A C 1
ATOM 906 O O . ALA A 1 113 ? -5.041 -0.452 9.138 1.00 93.25 113 ALA A O 1
ATOM 907 N N . ILE A 1 114 ? -5.697 1.129 7.654 1.00 89.75 114 ILE A N 1
ATOM 908 C CA . ILE A 1 114 ? -5.231 2.271 8.436 1.00 89.75 114 ILE A CA 1
ATOM 909 C C . ILE A 1 114 ? -6.333 3.293 8.692 1.00 89.75 114 ILE A C 1
ATOM 911 O O . ILE A 1 114 ? -7.126 3.596 7.797 1.00 89.75 114 ILE A O 1
ATOM 915 N N . THR A 1 115 ? -6.364 3.865 9.896 1.00 86.88 115 THR A N 1
ATOM 916 C CA . THR A 1 115 ? -7.161 5.068 10.155 1.00 86.88 115 THR A CA 1
ATOM 917 C C . THR A 1 115 ? -6.578 6.221 9.337 1.00 86.88 115 THR A C 1
ATOM 919 O O . THR A 1 115 ? -5.377 6.485 9.429 1.00 86.88 115 THR A O 1
ATOM 922 N N . PRO A 1 116 ? -7.394 6.934 8.546 1.00 77.62 116 PRO A N 1
ATOM 923 C CA . PRO A 1 116 ? -6.945 8.109 7.829 1.00 77.62 116 PRO A CA 1
ATOM 924 C C . PRO A 1 116 ? -6.512 9.175 8.827 1.00 77.62 116 PRO A C 1
ATOM 926 O O . PRO A 1 116 ? -7.311 9.640 9.636 1.00 77.62 116 PRO A O 1
ATOM 929 N N . TRP A 1 117 ? -5.264 9.617 8.745 1.00 68.00 117 TRP A N 1
ATOM 930 C CA . TRP A 1 117 ? -4.814 10.764 9.537 1.00 68.00 117 TRP A CA 1
ATOM 931 C C . TRP A 1 117 ? -5.427 12.087 9.039 1.00 68.00 117 TRP A C 1
ATOM 933 O O . TRP A 1 117 ? -5.502 13.062 9.782 1.00 68.00 117 TRP A O 1
ATOM 943 N N . GLY A 1 118 ? -5.923 12.108 7.795 1.00 58.62 118 GLY A N 1
ATOM 944 C CA . GLY A 1 118 ? -6.492 13.275 7.121 1.00 58.62 118 GLY A CA 1
ATOM 945 C C . GLY A 1 118 ? -8.019 13.269 7.038 1.00 58.62 118 GLY A C 1
ATOM 946 O O . GLY A 1 118 ? -8.569 13.082 5.959 1.00 58.62 118 GLY A O 1
ATOM 947 N N . GLY A 1 119 ? -8.690 13.531 8.159 1.00 42.47 119 GLY A N 1
ATOM 948 C CA . GLY A 1 119 ? -10.073 14.035 8.195 1.00 42.47 119 GLY A CA 1
ATOM 949 C C . GLY A 1 119 ? -10.164 15.571 8.218 1.00 42.47 119 GLY A C 1
ATOM 950 O O . GLY A 1 119 ? -11.214 16.110 8.533 1.00 42.47 119 GLY A O 1
ATOM 951 N N . HIS A 1 120 ? -9.062 16.281 7.939 1.00 46.69 120 HIS A N 1
ATOM 952 C CA . HIS A 1 120 ? -8.984 17.753 7.946 1.00 46.69 120 HIS A CA 1
ATOM 953 C C . HIS A 1 120 ? -8.645 18.368 6.578 1.00 46.69 120 HIS A C 1
ATOM 955 O O . HIS A 1 120 ? -8.318 19.546 6.506 1.00 46.69 120 HIS A O 1
ATOM 961 N N . TYR A 1 121 ? -8.747 17.605 5.490 1.00 41.53 121 TYR A N 1
ATOM 962 C CA . TYR A 1 121 ? -8.747 18.175 4.141 1.00 41.53 121 TYR A CA 1
ATOM 963 C C . TYR A 1 121 ? -10.182 18.189 3.608 1.00 41.53 121 TYR A C 1
ATOM 965 O O . TYR A 1 121 ? -10.507 17.490 2.652 1.00 41.53 121 TYR A O 1
ATOM 973 N N . GLU A 1 122 ? -11.061 18.956 4.256 1.00 34.91 122 GLU A N 1
ATOM 974 C CA . GLU A 1 122 ? -12.190 19.512 3.515 1.00 34.91 122 GLU A CA 1
ATOM 975 C C . GLU A 1 122 ? -11.622 20.596 2.594 1.00 34.91 122 GLU A C 1
ATOM 977 O O . GLU A 1 122 ? -10.987 21.543 3.053 1.00 34.91 122 GLU A O 1
ATOM 982 N N . THR A 1 123 ? -11.836 20.416 1.290 1.00 37.25 123 THR A N 1
ATOM 983 C CA . THR A 1 123 ? -11.580 21.377 0.203 1.00 37.25 123 THR A CA 1
ATOM 984 C C . THR A 1 123 ? -10.138 21.876 0.035 1.00 37.25 123 THR A C 1
ATOM 986 O O . THR A 1 123 ? -9.710 22.843 0.661 1.00 37.25 123 THR A O 1
ATOM 989 N N . LEU A 1 124 ? -9.432 21.282 -0.931 1.00 33.69 124 LEU A N 1
ATOM 990 C CA . LEU A 1 124 ? -8.574 22.025 -1.860 1.00 33.69 124 LEU A CA 1
ATOM 991 C C . LEU A 1 124 ? -9.035 21.720 -3.284 1.00 33.69 124 LEU A C 1
ATOM 993 O O . LEU A 1 124 ? -9.327 20.529 -3.543 1.00 33.69 124 LEU A O 1
#

Secondary structure (DSSP, 8-state):
------HHHHHHHHHHHHHHHH-----EEEE-TTPPPPTT-EEEEEEE------TT-------EEEEEE-TTS-EEB--TTSPPBSB-TTS-B-S-TTTS--TT--EEEEEEEE--S-S-----

Sequence (124 aa):
GFLKTDPVNGLYADFEEFRVITGKDAICKRIGKYDVCPEGTYKIALCLTLIQQDTFLREMTADYHFYRQDQSGNWSHKPGLTAVTDLDSSGKPISDVNKCNRGSYVVFYDYYAITPWGGHYETL

Foldseek 3Di:
DDDPLDVVVVVVVVQVVCCVVVVDRKDKFFDALPDDADPQWWKKWKFFAWDDDDDDDPGTGGDIFIWTQDPVQWIWGDDPPHDIDQAAPVRHGGNDPLPGHNDRRVGTDGMIIIRDPPPPPPDD

Radius of gyration: 15.59 Å; chains: 1; bounding box: 45×32×39 Å

pLDDT: mean 80.69, std 17.76, range [31.28, 98.06]

Organism: NCBI:txid2840784